Protein AF-A0A6V7LEK1-F1 (afdb_monomer)

Foldseek 3Di:
DPFDKDWDWDQDPVVRDIDIDTDGDDLPPDWAKDKDFDWFDPDDPVDDQDQDPVGRDDDDGRAADFWKKKKFWDADPVRHIDMDIDTQHDDDDPDDDDRTIDMDTPTSDHDDRPDMDID

InterPro domains:
  IPR024881 T-cell immunomodulatory protein [PTHR13412] (1-119)
  IPR057089 T-cell immunomodulatory protein TIP, C2 domain [PF23122] (60-119)

Organism: NCBI:txid1563983

Structure (mmCIF, N/CA/C/O backbone):
data_AF-A0A6V7LEK1-F1
#
_entry.id   AF-A0A6V7LEK1-F1
#
loop_
_atom_site.group_PDB
_atom_site.id
_atom_site.type_symbol
_atom_site.label_atom_id
_atom_site.label_alt_id
_atom_site.label_comp_id
_atom_site.label_asym_id
_atom_site.label_entity_id
_atom_site.label_seq_id
_atom_site.pdbx_PDB_ins_code
_atom_site.Cartn_x
_atom_site.Cartn_y
_atom_site.Cartn_z
_atom_site.occupancy
_atom_site.B_iso_or_equiv
_atom_site.auth_seq_id
_atom_site.auth_comp_id
_atom_site.auth_asym_id
_atom_site.auth_atom_id
_atom_site.pdbx_PDB_model_num
ATOM 1 N N . ASP A 1 1 ? -21.732 -4.252 8.269 1.00 50.97 1 ASP A N 1
ATOM 2 C CA . ASP A 1 1 ? -20.869 -3.249 8.899 1.00 50.97 1 ASP A CA 1
ATOM 3 C C . ASP A 1 1 ? -20.234 -3.859 10.146 1.00 50.97 1 ASP A C 1
ATOM 5 O O . ASP A 1 1 ? -20.776 -3.728 11.231 1.00 50.97 1 ASP A O 1
ATOM 9 N N . GLY A 1 2 ? -19.205 -4.699 9.971 1.00 57.56 2 GLY A N 1
ATOM 10 C CA . GLY A 1 2 ? -18.657 -5.624 10.985 1.00 57.56 2 GLY A CA 1
ATOM 11 C C . GLY A 1 2 ? -17.912 -4.958 12.150 1.00 57.56 2 GLY A C 1
ATOM 12 O O . GLY A 1 2 ? -16.828 -5.398 12.526 1.00 57.56 2 GLY A O 1
ATOM 13 N N . ILE A 1 3 ? -18.467 -3.880 12.689 1.00 69.00 3 ILE A N 1
ATOM 14 C CA . ILE A 1 3 ? -17.920 -3.086 13.778 1.00 69.00 3 ILE A CA 1
ATOM 15 C C . ILE A 1 3 ? -18.355 -3.724 15.096 1.00 69.00 3 ILE A C 1
ATOM 17 O O . ILE A 1 3 ? -19.541 -3.929 15.348 1.00 69.00 3 ILE A O 1
ATOM 21 N N . LEU A 1 4 ? -17.375 -4.078 15.928 1.00 79.62 4 LEU A N 1
ATOM 22 C CA . LEU A 1 4 ? -17.635 -4.632 17.250 1.00 79.62 4 LEU A CA 1
ATOM 23 C C . LEU A 1 4 ? -18.108 -3.522 18.188 1.00 79.62 4 LEU A C 1
ATOM 25 O O . LEU A 1 4 ? -17.311 -2.669 18.580 1.00 79.62 4 LEU A O 1
ATOM 29 N N . ASP A 1 5 ? -19.363 -3.609 18.607 1.00 82.62 5 ASP A N 1
ATOM 30 C CA . ASP A 1 5 ? -19.872 -2.890 19.767 1.00 82.62 5 ASP A CA 1
ATOM 31 C C . ASP A 1 5 ? -19.891 -3.825 20.979 1.00 82.62 5 ASP A C 1
ATOM 33 O O . ASP A 1 5 ? -20.185 -5.019 20.865 1.00 82.62 5 ASP A O 1
ATOM 37 N N . ALA A 1 6 ? -19.559 -3.289 22.153 1.00 88.81 6 ALA A N 1
ATOM 38 C CA . ALA A 1 6 ? -19.456 -4.071 23.378 1.00 88.81 6 ALA A CA 1
ATOM 39 C C . ALA A 1 6 ? -20.420 -3.550 24.444 1.00 88.81 6 ALA A C 1
ATOM 41 O O . ALA A 1 6 ? -20.419 -2.367 24.792 1.00 88.81 6 ALA A O 1
ATOM 42 N N . ILE A 1 7 ? -21.209 -4.462 25.010 1.00 91.38 7 ILE A N 1
ATOM 43 C CA . ILE A 1 7 ? -21.975 -4.216 26.232 1.00 91.38 7 ILE A CA 1
ATOM 44 C C . ILE A 1 7 ? -21.199 -4.845 27.381 1.00 91.38 7 ILE A C 1
ATOM 46 O O . ILE A 1 7 ? -20.907 -6.040 27.363 1.00 91.38 7 ILE A O 1
ATOM 50 N N . VAL A 1 8 ? -20.869 -4.038 28.384 1.00 92.25 8 VAL A N 1
ATOM 51 C CA . VAL A 1 8 ? -20.151 -4.486 29.575 1.00 92.25 8 VAL A CA 1
ATOM 52 C C . VAL A 1 8 ? -21.079 -4.367 30.769 1.00 92.25 8 VAL A C 1
ATOM 54 O O . VAL A 1 8 ? -21.665 -3.313 31.021 1.00 92.25 8 VAL A O 1
ATOM 57 N N . VAL A 1 9 ? -21.201 -5.460 31.516 1.00 93.25 9 VAL A N 1
ATOM 58 C CA . VAL A 1 9 ? -21.909 -5.479 32.793 1.00 93.25 9 VAL A CA 1
ATOM 59 C C . VAL A 1 9 ? -20.867 -5.506 33.896 1.00 93.25 9 VAL A C 1
ATOM 61 O O . VAL A 1 9 ? -20.091 -6.455 34.005 1.00 93.25 9 VAL A O 1
ATOM 64 N N . GLN A 1 10 ? -20.843 -4.459 34.710 1.00 91.94 10 GLN A N 1
ATOM 65 C CA . GLN A 1 10 ? -19.976 -4.368 35.870 1.00 91.94 10 GLN A CA 1
ATOM 66 C C . GLN A 1 10 ? -20.789 -4.675 37.126 1.00 91.94 10 GLN A C 1
ATOM 68 O O . GLN A 1 10 ? -21.862 -4.116 37.348 1.00 91.94 10 GLN A O 1
ATOM 73 N N . TYR A 1 11 ? -20.273 -5.576 37.956 1.00 94.31 11 TYR A N 1
ATOM 74 C CA . TYR A 1 11 ? -20.826 -5.847 39.277 1.00 94.31 11 TYR A CA 1
ATOM 75 C C . TYR A 1 11 ? -20.008 -5.101 40.328 1.00 94.31 11 TYR A C 1
ATOM 77 O O . TYR A 1 11 ? -18.799 -5.310 40.441 1.00 94.31 11 TYR A O 1
ATOM 85 N N . ASP A 1 12 ? -20.660 -4.240 41.104 1.00 92.69 12 ASP A N 1
ATOM 86 C CA . ASP A 1 12 ? -20.038 -3.595 42.255 1.00 92.69 12 ASP A CA 1
ATOM 87 C C . ASP A 1 12 ? -20.348 -4.393 43.526 1.00 92.69 12 ASP A C 1
ATOM 89 O O . ASP A 1 12 ? -21.471 -4.419 44.032 1.00 92.69 12 ASP A O 1
ATOM 93 N N . ALA A 1 13 ? -19.318 -5.048 44.063 1.00 90.69 13 ALA A N 1
ATOM 94 C CA . ALA A 1 13 ? -19.429 -5.895 45.244 1.00 90.69 13 ALA A CA 1
ATOM 95 C C . ALA A 1 13 ? -19.766 -5.123 46.534 1.00 90.69 13 ALA A C 1
ATOM 97 O O . ALA A 1 13 ? -20.276 -5.729 47.477 1.00 90.69 13 ALA A O 1
ATOM 98 N N . LYS A 1 14 ? -19.494 -3.811 46.599 1.00 90.88 14 LYS A N 1
ATOM 99 C CA . LYS A 1 14 ? -19.770 -2.987 47.789 1.00 90.88 14 LYS A CA 1
ATOM 100 C C . LYS A 1 14 ? -21.231 -2.559 47.850 1.00 90.88 14 LYS A C 1
ATOM 102 O O . LYS A 1 14 ? -21.838 -2.608 48.915 1.00 90.88 14 LYS A O 1
ATOM 107 N N . THR A 1 15 ? -21.788 -2.159 46.713 1.00 91.12 15 THR A N 1
ATOM 108 C CA . THR A 1 15 ? -23.184 -1.713 46.586 1.00 91.12 15 THR A CA 1
ATOM 109 C C . THR A 1 15 ? -24.139 -2.856 46.234 1.00 91.12 15 THR A C 1
ATOM 111 O O . THR A 1 15 ? -25.349 -2.697 46.362 1.00 91.12 15 THR A O 1
ATOM 114 N N . LYS A 1 16 ? -23.607 -4.029 45.852 1.00 91.56 16 LYS A N 1
ATOM 115 C CA . LYS A 1 16 ? -24.350 -5.206 45.364 1.00 91.56 16 LYS A CA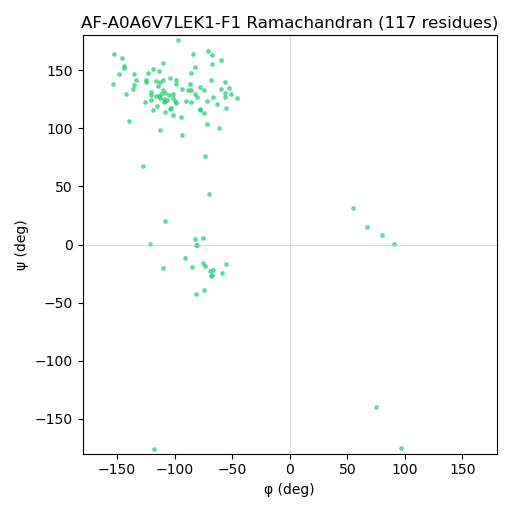 1
ATOM 116 C C . LYS A 1 16 ? -25.253 -4.890 44.169 1.00 91.56 16 LYS A C 1
ATOM 118 O O . LYS A 1 16 ? -26.298 -5.514 43.994 1.00 91.56 16 LYS A O 1
ATOM 123 N N . THR A 1 17 ? -24.851 -3.928 43.344 1.00 94.38 17 THR A N 1
ATOM 124 C CA . THR A 1 17 ? -25.604 -3.517 42.155 1.00 94.38 17 THR A CA 1
ATOM 125 C C . THR A 1 17 ? -24.861 -3.856 40.873 1.00 94.38 17 THR A C 1
ATOM 127 O O . THR A 1 17 ? -23.629 -3.846 40.830 1.00 94.38 17 THR A O 1
ATOM 130 N N . TYR A 1 18 ? -25.629 -4.131 39.821 1.00 93.06 18 TYR A N 1
ATOM 131 C CA . TYR A 1 18 ? -25.121 -4.247 38.460 1.00 93.06 18 TYR A CA 1
ATOM 132 C C . TYR A 1 18 ? -25.255 -2.899 37.753 1.00 93.06 18 TYR A C 1
ATOM 134 O O . TYR A 1 18 ? -26.318 -2.280 37.803 1.00 93.06 18 TYR A O 1
ATOM 142 N N . SER A 1 19 ? -24.201 -2.466 37.071 1.00 91.75 19 SER A N 1
ATOM 143 C CA . SER A 1 19 ? -24.244 -1.342 36.141 1.00 91.75 19 SER A CA 1
ATOM 144 C C . SER A 1 19 ? -23.938 -1.825 34.728 1.00 91.75 19 SER A C 1
ATOM 146 O O . SER A 1 19 ? -23.098 -2.698 34.505 1.00 91.75 19 SER A O 1
ATOM 148 N N . THR A 1 20 ? -24.662 -1.275 33.759 1.00 92.31 20 THR A N 1
ATOM 149 C CA . THR A 1 20 ? -24.502 -1.600 32.341 1.00 92.31 20 THR A CA 1
ATOM 150 C C . THR A 1 20 ? -23.875 -0.414 31.625 1.00 92.31 20 THR A C 1
ATOM 152 O O . THR A 1 20 ? -24.436 0.682 31.644 1.00 92.31 20 THR A O 1
ATOM 155 N N . GLY A 1 21 ? -22.732 -0.632 30.982 1.00 90.62 21 GLY A N 1
ATOM 156 C CA . GLY A 1 21 ? -22.100 0.321 30.077 1.00 90.62 21 GLY A CA 1
ATOM 157 C C . GLY A 1 21 ? -22.174 -0.179 28.638 1.00 90.62 21 GLY A C 1
ATOM 158 O O . GLY A 1 21 ? -22.013 -1.374 28.385 1.00 90.62 21 GLY A O 1
ATOM 159 N N . ALA A 1 22 ? -22.402 0.733 27.696 1.00 90.50 22 ALA A N 1
ATOM 160 C CA . ALA A 1 22 ? -22.317 0.449 26.269 1.00 90.50 22 ALA A CA 1
ATOM 161 C C . ALA A 1 22 ? -21.130 1.213 25.676 1.00 90.50 22 ALA A C 1
ATOM 163 O O . ALA A 1 22 ? -21.030 2.431 25.831 1.00 90.50 22 ALA A O 1
ATOM 164 N N . PHE A 1 23 ? -20.242 0.492 24.999 1.00 86.38 23 PHE A N 1
ATOM 165 C CA . PHE A 1 23 ? -19.127 1.056 24.254 1.00 86.38 23 PHE A CA 1
ATOM 166 C C . PHE A 1 23 ? -19.416 0.907 22.769 1.00 86.38 23 PHE A C 1
ATOM 168 O O . PHE A 1 23 ? -19.478 -0.209 22.250 1.00 86.38 23 PHE A O 1
ATOM 175 N N . ARG A 1 24 ? -19.591 2.049 22.103 1.00 83.94 24 ARG A N 1
ATOM 176 C CA . ARG A 1 24 ? -19.699 2.120 20.651 1.00 83.94 24 ARG A CA 1
ATOM 177 C C . ARG A 1 24 ? -18.312 2.316 20.064 1.00 83.94 24 ARG A C 1
ATOM 179 O O . ARG A 1 24 ? -17.639 3.289 20.414 1.00 83.94 24 ARG A O 1
ATOM 186 N N . ASN A 1 25 ? -17.899 1.430 19.170 1.00 73.75 25 ASN A N 1
ATOM 187 C CA . ASN A 1 25 ? -16.658 1.626 18.438 1.00 73.75 25 ASN A CA 1
ATOM 188 C C . ASN A 1 25 ? -16.900 2.599 17.271 1.00 73.75 25 ASN A C 1
ATOM 190 O O . ASN A 1 25 ? -17.820 2.419 16.477 1.00 73.75 25 ASN A O 1
ATOM 194 N N . SER A 1 26 ? -16.091 3.656 17.187 1.00 71.50 26 SER A N 1
ATOM 195 C CA . SER A 1 26 ? -16.155 4.647 16.111 1.00 71.50 26 SER A CA 1
ATOM 196 C C . SER A 1 26 ? -14.888 4.546 15.271 1.00 71.50 26 SER A C 1
ATOM 198 O O . SER A 1 26 ? -13.844 5.078 15.638 1.00 71.50 26 SER A O 1
ATOM 200 N N . LEU A 1 27 ? -14.985 3.851 14.138 1.00 65.38 27 LEU A N 1
ATOM 201 C CA . LEU A 1 27 ? -13.903 3.704 13.153 1.00 65.38 27 LEU A CA 1
ATOM 202 C C . LEU A 1 27 ? -13.798 4.906 12.195 1.00 65.38 27 LEU A C 1
ATOM 204 O O . LEU A 1 27 ? -13.007 4.887 11.255 1.00 65.38 27 LEU A O 1
ATOM 208 N N . ASP A 1 28 ? -14.596 5.954 12.407 1.00 62.09 28 ASP A N 1
ATOM 209 C CA . ASP A 1 28 ? -14.813 7.033 11.436 1.00 62.09 28 ASP A CA 1
ATOM 210 C C . ASP A 1 28 ? -13.655 8.037 11.293 1.00 62.09 28 ASP A C 1
ATOM 212 O O . ASP A 1 28 ? -13.804 9.014 10.557 1.00 62.09 28 ASP A O 1
ATOM 216 N N . TYR A 1 29 ? -12.507 7.832 11.949 1.00 62.47 29 TYR A N 1
ATOM 217 C CA . TYR A 1 29 ? -11.481 8.880 12.035 1.00 62.47 29 TYR A CA 1
ATOM 218 C C . TYR A 1 29 ? -10.183 8.636 11.253 1.00 62.47 29 TYR A C 1
ATOM 220 O O . TYR A 1 29 ? -9.510 9.606 10.904 1.00 62.47 29 TYR A O 1
ATOM 228 N N . ASP A 1 30 ? -9.856 7.390 10.897 1.00 71.94 30 ASP A N 1
ATOM 229 C CA . ASP A 1 30 ? -8.528 7.085 10.352 1.00 71.94 30 ASP A CA 1
ATOM 230 C C . ASP A 1 30 ? -8.557 6.766 8.852 1.00 71.94 30 ASP A C 1
ATOM 232 O O . ASP A 1 30 ? -9.240 5.855 8.375 1.00 71.94 30 ASP A O 1
ATOM 236 N N . ALA A 1 31 ? -7.767 7.526 8.092 1.00 77.81 31 ALA A N 1
ATOM 237 C CA . ALA A 1 31 ? -7.478 7.258 6.691 1.00 77.81 31 ALA A CA 1
ATOM 238 C C . ALA A 1 31 ? -6.098 6.609 6.563 1.00 77.81 31 ALA A C 1
ATOM 240 O O . ALA A 1 31 ? -5.093 7.157 7.014 1.00 77.81 31 ALA A O 1
ATOM 241 N N . ASN A 1 32 ? -6.048 5.457 5.899 1.00 82.12 32 ASN A N 1
ATOM 242 C CA . ASN A 1 32 ? -4.826 4.685 5.727 1.00 82.12 32 ASN A CA 1
ATOM 243 C C . ASN A 1 32 ? -4.274 4.837 4.315 1.00 82.12 32 ASN A C 1
ATOM 245 O O . ASN A 1 32 ? -5.022 4.887 3.331 1.00 82.12 32 ASN A O 1
ATOM 249 N N . PHE A 1 33 ? -2.947 4.872 4.222 1.00 86.94 33 PHE A N 1
ATOM 250 C CA . PHE A 1 33 ? -2.224 5.013 2.967 1.00 86.94 33 PHE A CA 1
ATOM 251 C C . PHE A 1 33 ? -1.091 3.998 2.890 1.00 86.94 33 PHE A C 1
ATOM 253 O O . PHE A 1 33 ? -0.385 3.766 3.869 1.00 86.94 33 PHE A O 1
ATOM 260 N N . VAL A 1 34 ? -0.873 3.446 1.700 1.00 87.12 34 VAL A N 1
ATOM 261 C CA . VAL A 1 34 ? 0.291 2.610 1.395 1.00 87.12 34 VAL A CA 1
ATOM 262 C C . VAL A 1 34 ? 1.208 3.370 0.459 1.00 87.12 34 VAL A C 1
ATOM 264 O O . VAL A 1 34 ? 0.787 3.816 -0.607 1.00 87.12 34 VAL A O 1
ATOM 267 N N . LYS A 1 35 ? 2.472 3.507 0.865 1.00 89.50 35 LYS A N 1
ATOM 268 C CA . LYS A 1 35 ? 3.544 4.102 0.067 1.00 89.50 35 LYS A CA 1
ATOM 269 C C . LYS A 1 35 ? 4.427 2.991 -0.490 1.00 89.50 35 LYS A C 1
ATOM 271 O O . LYS A 1 35 ? 5.079 2.285 0.273 1.00 89.50 35 LYS A O 1
ATOM 276 N N . VAL A 1 36 ? 4.481 2.871 -1.811 1.00 88.25 36 VAL A N 1
ATOM 277 C CA . VAL A 1 36 ? 5.289 1.868 -2.514 1.00 88.25 36 VAL A CA 1
ATOM 278 C C . VAL A 1 36 ? 6.453 2.550 -3.223 1.00 88.25 36 VAL A C 1
ATOM 280 O O . VAL A 1 36 ? 6.260 3.559 -3.898 1.00 88.25 36 VAL A O 1
ATOM 283 N N . MET A 1 37 ? 7.657 1.999 -3.065 1.00 87.69 37 MET A N 1
ATOM 284 C CA . MET A 1 37 ? 8.890 2.450 -3.717 1.00 87.69 37 MET A CA 1
ATOM 285 C C . MET A 1 37 ? 9.531 1.271 -4.443 1.00 87.69 37 MET A C 1
ATOM 287 O O . MET A 1 37 ? 9.841 0.264 -3.808 1.00 87.69 37 MET A O 1
ATOM 291 N N . VAL A 1 38 ? 9.747 1.399 -5.752 1.00 83.38 38 VAL A N 1
ATOM 292 C CA . VAL A 1 38 ? 10.405 0.368 -6.566 1.00 83.38 38 VAL A CA 1
ATO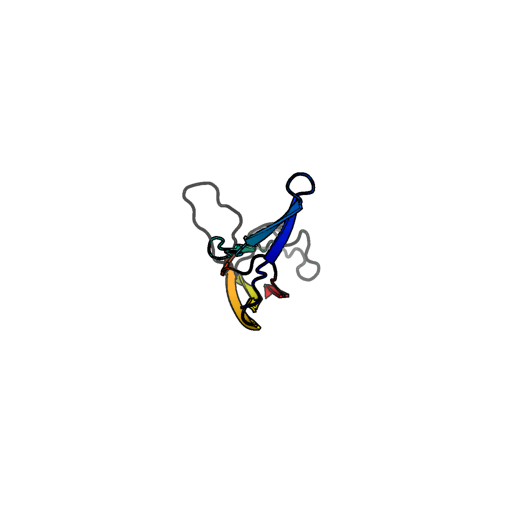M 293 C C . VAL A 1 38 ? 11.816 0.824 -6.934 1.00 83.38 38 VAL A C 1
ATOM 295 O O . VAL A 1 38 ? 12.006 1.894 -7.523 1.00 83.38 38 VAL A O 1
ATOM 298 N N . LEU A 1 39 ? 12.806 -0.005 -6.591 1.00 78.50 39 LEU A N 1
ATOM 299 C CA . LEU A 1 39 ? 14.236 0.244 -6.793 1.00 78.50 39 LEU A CA 1
ATOM 300 C C . LEU A 1 39 ? 14.854 -0.808 -7.717 1.00 78.50 39 LEU A C 1
ATOM 302 O O . LEU A 1 39 ? 14.432 -1.964 -7.731 1.00 78.50 39 LEU A O 1
ATOM 306 N N . THR A 1 40 ? 15.896 -0.429 -8.455 1.00 75.06 40 THR A N 1
ATOM 307 C CA . THR A 1 40 ? 16.702 -1.385 -9.228 1.00 75.06 40 THR A CA 1
ATOM 308 C C . THR A 1 40 ? 17.616 -2.207 -8.306 1.00 75.06 40 THR A C 1
ATOM 310 O O . THR A 1 40 ? 18.285 -1.651 -7.434 1.00 75.06 40 THR A O 1
ATOM 313 N N . GLY A 1 41 ? 17.649 -3.536 -8.483 1.00 67.38 41 GLY A N 1
ATOM 314 C CA . GLY A 1 41 ? 18.476 -4.452 -7.673 1.00 67.38 41 GLY A CA 1
ATOM 315 C C . GLY A 1 41 ? 19.984 -4.285 -7.905 1.00 67.38 41 GLY A C 1
ATOM 316 O O . GLY A 1 41 ? 20.370 -3.703 -8.902 1.00 67.38 41 GLY A O 1
ATOM 317 N N . LEU A 1 42 ? 20.843 -4.801 -7.014 1.00 61.41 42 LEU A N 1
ATOM 318 C CA . LEU A 1 42 ? 22.307 -4.568 -7.024 1.00 61.41 42 LEU A CA 1
ATOM 319 C C . LEU A 1 42 ? 23.068 -5.180 -8.212 1.00 61.41 42 LEU A C 1
ATOM 321 O O . LEU A 1 42 ? 24.149 -4.711 -8.563 1.00 61.41 42 LEU A O 1
ATOM 325 N N . THR A 1 43 ? 22.533 -6.245 -8.800 1.00 65.06 43 THR A N 1
ATOM 326 C CA . THR A 1 43 ? 23.048 -6.907 -10.002 1.00 65.06 43 THR A CA 1
ATOM 327 C C . THR A 1 43 ? 21.881 -7.584 -10.704 1.00 65.06 43 THR A C 1
ATOM 329 O O . THR A 1 43 ? 21.072 -8.221 -10.033 1.00 65.06 43 THR A O 1
ATOM 332 N N . ASN A 1 44 ? 21.803 -7.495 -12.031 1.00 64.00 44 ASN A N 1
ATOM 333 C CA . ASN A 1 44 ? 20.837 -8.264 -12.813 1.00 64.00 44 ASN A CA 1
ATOM 334 C C . ASN A 1 44 ? 21.585 -9.182 -13.793 1.00 64.00 44 ASN A C 1
ATOM 336 O O . ASN A 1 44 ? 22.298 -8.695 -14.671 1.00 64.00 44 ASN A O 1
ATOM 340 N N . SER A 1 45 ? 21.441 -10.499 -13.620 1.00 69.50 45 SER A N 1
ATOM 341 C CA . SER A 1 45 ? 22.069 -11.519 -14.469 1.00 69.50 45 SER A CA 1
ATOM 342 C C . SER A 1 45 ? 21.498 -11.562 -15.886 1.00 69.50 45 SER A C 1
ATOM 344 O O . SER A 1 45 ? 22.225 -11.915 -16.808 1.00 69.50 45 SER A O 1
ATOM 346 N N . GLU A 1 46 ? 20.239 -11.161 -16.081 1.00 67.62 46 GLU A N 1
ATOM 347 C CA . GLU A 1 46 ? 19.623 -11.042 -17.412 1.00 67.62 46 GLU A CA 1
ATOM 348 C C . GLU A 1 46 ? 20.137 -9.824 -18.188 1.00 67.62 46 GLU A C 1
ATOM 350 O O . GLU A 1 46 ? 20.037 -9.750 -19.410 1.00 67.62 46 GLU A O 1
ATOM 355 N N . TYR A 1 47 ? 20.729 -8.864 -17.478 1.00 63.56 47 TYR A N 1
ATOM 356 C CA . TYR A 1 47 ? 21.152 -7.579 -18.016 1.00 63.56 47 TYR A CA 1
ATOM 357 C C . TYR A 1 47 ? 22.627 -7.305 -17.683 1.00 63.56 47 TYR A C 1
ATOM 359 O O . TYR A 1 47 ? 22.931 -6.368 -16.932 1.00 63.56 47 TYR A O 1
ATOM 367 N N . PRO A 1 48 ? 23.561 -8.089 -18.261 1.00 64.44 48 PRO A N 1
ATOM 368 C CA . PRO A 1 48 ? 24.989 -7.944 -18.016 1.00 64.44 48 PRO A CA 1
ATOM 369 C C . PRO A 1 48 ? 25.494 -6.554 -18.420 1.00 64.44 48 PRO A C 1
ATOM 371 O O . PRO A 1 48 ? 24.879 -5.838 -19.213 1.00 64.44 48 PRO A O 1
ATOM 374 N N . ILE A 1 49 ? 26.636 -6.159 -17.851 1.00 66.38 49 ILE A N 1
ATOM 375 C CA . ILE A 1 49 ? 27.280 -4.872 -18.134 1.00 66.38 49 ILE A CA 1
ATOM 376 C C . ILE A 1 49 ? 27.656 -4.825 -19.622 1.00 66.38 49 ILE A C 1
ATOM 378 O O . ILE A 1 49 ? 28.667 -5.393 -20.035 1.00 66.38 49 ILE A O 1
ATOM 382 N N . SER A 1 50 ? 26.840 -4.144 -20.425 1.00 60.16 50 SER A N 1
ATOM 383 C CA . SER A 1 50 ? 27.102 -3.921 -21.843 1.00 60.16 50 SER A CA 1
ATOM 384 C C . SER A 1 50 ? 27.992 -2.684 -22.026 1.00 60.16 50 SER A C 1
ATOM 386 O O . SER A 1 50 ? 27.701 -1.641 -21.432 1.00 60.16 50 SER A O 1
ATOM 388 N N . PRO A 1 51 ? 29.060 -2.748 -22.839 1.00 57.91 51 PRO A N 1
ATOM 389 C CA . PRO A 1 51 ? 29.852 -1.568 -23.171 1.00 57.91 51 PRO A CA 1
ATOM 390 C C . PRO A 1 51 ? 28.985 -0.560 -23.941 1.00 57.91 51 PRO A C 1
ATOM 392 O O . PRO A 1 51 ? 28.431 -0.884 -24.987 1.00 57.91 51 PRO A O 1
ATOM 395 N N . GLY A 1 52 ? 28.846 0.656 -23.409 1.00 63.03 52 GLY A N 1
ATOM 396 C CA . GLY A 1 52 ? 28.203 1.773 -24.106 1.00 63.03 52 GLY A CA 1
ATOM 397 C C . GLY A 1 52 ? 29.232 2.680 -24.786 1.00 63.03 52 GLY A C 1
ATOM 398 O O . GLY A 1 52 ? 30.436 2.527 -24.582 1.00 63.03 52 GLY A O 1
ATOM 399 N N . SER A 1 53 ? 28.760 3.693 -25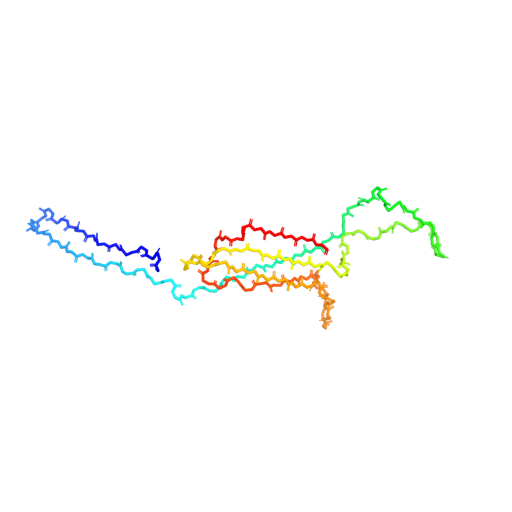.521 1.00 61.81 53 SER A N 1
ATOM 400 C CA . SER A 1 53 ? 29.605 4.720 -26.172 1.00 61.81 53 SER A CA 1
ATOM 401 C C . SER A 1 53 ? 30.547 5.465 -25.202 1.00 61.81 53 SER A C 1
ATOM 403 O O . SER A 1 53 ? 31.517 6.077 -25.637 1.00 61.81 53 SER A O 1
ATOM 405 N N . LEU A 1 54 ? 30.291 5.379 -23.891 1.00 60.44 54 LEU A N 1
ATOM 406 C CA . LEU A 1 54 ? 31.082 5.974 -22.808 1.00 60.44 54 LEU A CA 1
ATOM 407 C C . LEU A 1 54 ? 31.867 4.928 -21.978 1.00 60.44 54 LEU A C 1
ATOM 409 O O . LEU A 1 54 ? 32.227 5.201 -20.832 1.00 60.44 54 LEU A O 1
ATOM 413 N N . GLY A 1 55 ? 32.099 3.724 -22.517 1.00 64.38 55 GLY A N 1
ATOM 414 C CA . GLY A 1 55 ? 32.862 2.636 -21.887 1.00 64.38 55 GLY A CA 1
ATOM 415 C C . GLY A 1 55 ? 32.017 1.571 -21.166 1.00 64.38 55 GLY A C 1
ATOM 416 O O . GLY A 1 55 ? 30.784 1.585 -21.197 1.00 64.38 55 GLY A O 1
ATOM 417 N N . LYS A 1 56 ? 32.690 0.619 -20.496 1.00 57.66 56 LYS A N 1
ATOM 418 C CA . LYS A 1 56 ? 32.064 -0.395 -19.622 1.00 57.66 56 LYS A CA 1
ATOM 419 C C . LYS A 1 56 ? 31.601 0.253 -18.309 1.00 57.66 56 LYS A C 1
ATOM 421 O O . LYS A 1 56 ? 32.266 0.123 -17.283 1.00 57.66 56 LYS A O 1
ATOM 426 N N . LYS A 1 57 ? 30.490 0.989 -18.316 1.00 58.19 57 LYS A N 1
ATOM 427 C CA . LYS A 1 57 ? 29.918 1.533 -17.075 1.00 58.19 57 LYS A CA 1
ATOM 428 C C . LYS A 1 57 ? 29.068 0.472 -16.381 1.00 58.19 57 LYS A C 1
ATOM 430 O O . LYS A 1 57 ? 28.191 -0.118 -17.005 1.00 58.19 57 LYS A O 1
ATOM 435 N N . LYS A 1 58 ? 29.304 0.255 -15.079 1.00 56.97 58 LYS A N 1
ATOM 436 C CA . LYS A 1 58 ? 28.336 -0.439 -14.214 1.00 56.97 58 LYS A CA 1
ATOM 437 C C . LYS A 1 58 ? 26.977 0.240 -14.406 1.00 56.97 58 LYS A C 1
ATOM 439 O O . LYS A 1 58 ? 26.903 1.466 -14.319 1.00 56.97 58 LYS A O 1
ATOM 444 N N . ARG A 1 59 ? 25.922 -0.540 -14.667 1.00 62.72 59 ARG A N 1
ATOM 445 C CA . ARG A 1 59 ? 24.550 -0.033 -14.540 1.00 62.72 59 ARG A CA 1
ATOM 446 C C . ARG A 1 59 ? 24.404 0.565 -13.141 1.00 62.72 59 ARG A C 1
ATOM 448 O O . ARG A 1 59 ? 24.900 -0.005 -12.172 1.00 62.72 59 ARG A O 1
ATOM 455 N N . THR A 1 60 ? 23.802 1.743 -13.052 1.00 60.16 60 THR A N 1
ATOM 456 C CA . THR A 1 60 ? 23.493 2.359 -11.764 1.00 60.16 60 THR A CA 1
ATOM 457 C C . THR A 1 60 ? 22.345 1.586 -11.123 1.00 60.16 60 THR A C 1
ATOM 459 O O . THR A 1 60 ? 21.297 1.400 -11.738 1.00 60.16 60 THR A O 1
ATOM 462 N N . TYR A 1 61 ? 22.583 1.099 -9.910 1.00 67.31 61 TYR A N 1
ATOM 463 C CA . TYR A 1 61 ? 21.652 0.298 -9.120 1.00 67.31 61 TYR A CA 1
ATOM 464 C C . TYR A 1 61 ? 21.157 1.107 -7.921 1.00 67.31 61 TYR A C 1
ATOM 466 O O . TYR A 1 61 ? 21.826 2.055 -7.507 1.00 67.31 61 TYR A O 1
ATOM 474 N N . GLY A 1 62 ? 19.985 0.772 -7.383 1.00 63.00 62 GLY A N 1
ATOM 475 C CA . GLY A 1 62 ? 19.320 1.597 -6.371 1.00 63.00 62 GLY A CA 1
ATOM 476 C C . GLY A 1 62 ? 18.840 2.950 -6.909 1.00 63.00 62 GLY A C 1
ATOM 477 O O . GLY A 1 62 ? 18.531 3.846 -6.129 1.00 63.00 62 GLY A O 1
ATOM 478 N N . THR A 1 63 ? 18.791 3.113 -8.234 1.00 65.69 63 THR A N 1
ATOM 479 C CA . THR A 1 63 ? 18.209 4.296 -8.871 1.00 65.69 63 THR A CA 1
ATOM 480 C C . THR A 1 63 ? 16.704 4.136 -9.003 1.00 65.69 63 THR A C 1
ATOM 482 O O . THR A 1 63 ? 16.162 3.029 -8.932 1.00 65.69 63 THR A O 1
ATOM 485 N N . ASN A 1 64 ? 16.025 5.251 -9.251 1.00 65.69 64 ASN A N 1
ATOM 486 C CA . ASN A 1 64 ? 14.638 5.239 -9.675 1.00 65.69 64 ASN A CA 1
ATOM 487 C C . ASN A 1 64 ? 14.482 4.381 -10.936 1.00 65.69 64 ASN A C 1
ATOM 489 O O . ASN A 1 64 ? 15.055 4.699 -11.976 1.00 65.69 64 ASN A O 1
ATOM 493 N N . LEU A 1 65 ? 13.712 3.295 -10.846 1.00 71.31 65 LEU A N 1
ATOM 494 C CA . LEU A 1 65 ? 13.241 2.579 -12.027 1.00 71.31 65 LEU A CA 1
ATOM 495 C C . LEU A 1 65 ? 12.069 3.393 -12.607 1.00 71.31 65 LEU A C 1
ATOM 497 O O . LEU A 1 65 ? 11.075 3.576 -11.897 1.00 71.31 65 LEU A O 1
ATOM 501 N N . PRO A 1 66 ? 12.176 3.958 -13.825 1.00 67.81 66 PRO A N 1
ATOM 502 C CA . PRO A 1 66 ? 11.050 4.625 -14.469 1.00 67.81 66 PRO A CA 1
ATOM 503 C C . PRO A 1 66 ? 10.088 3.589 -15.052 1.00 67.81 66 PRO A C 1
ATOM 505 O O . PRO A 1 66 ? 10.524 2.630 -15.686 1.00 67.81 66 PRO A O 1
ATOM 508 N N . GLY A 1 67 ? 8.785 3.791 -14.851 1.00 74.00 67 GLY A N 1
ATOM 509 C CA . GLY A 1 67 ? 7.758 2.959 -15.479 1.00 74.00 67 GLY A CA 1
ATOM 510 C C . GLY A 1 67 ? 7.242 1.708 -14.747 1.00 74.00 67 GLY A C 1
ATOM 511 O O . GLY A 1 67 ? 6.354 1.097 -15.332 1.00 74.00 67 GLY A O 1
ATOM 512 N N . PRO A 1 68 ? 7.670 1.318 -13.522 1.00 83.25 68 PRO A N 1
ATOM 513 C CA . PRO A 1 68 ? 6.981 0.269 -12.779 1.00 83.25 68 PRO A CA 1
ATOM 514 C C . PRO A 1 68 ? 5.513 0.611 -12.593 1.00 83.25 68 PRO A C 1
ATOM 516 O O . PRO A 1 68 ? 5.170 1.680 -12.082 1.00 83.25 68 PRO A O 1
ATOM 519 N N . SER A 1 69 ? 4.656 -0.315 -12.976 1.00 88.31 69 SER A N 1
ATOM 520 C CA . SER A 1 69 ? 3.256 -0.323 -12.620 1.00 88.31 69 SER A CA 1
ATOM 521 C C . SER A 1 69 ? 3.077 -1.068 -11.305 1.00 88.31 69 SER A C 1
ATOM 523 O O . SER A 1 69 ? 3.647 -2.132 -11.072 1.00 88.31 69 SER A O 1
ATOM 525 N N . ILE A 1 70 ? 2.320 -0.466 -10.401 1.00 91.25 70 ILE A N 1
ATOM 526 C CA . ILE A 1 70 ? 2.053 -1.003 -9.076 1.00 91.25 70 ILE A CA 1
ATOM 527 C C . ILE A 1 70 ? 0.548 -1.167 -8.977 1.00 91.25 70 ILE A C 1
ATOM 529 O O . ILE 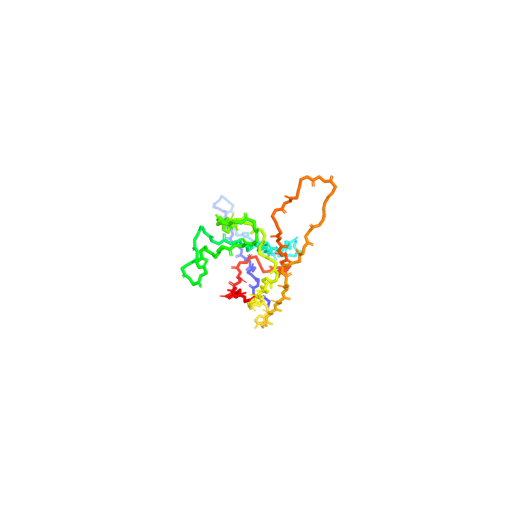A 1 70 ? -0.188 -0.201 -9.176 1.00 91.25 70 ILE A O 1
ATOM 533 N N . ALA A 1 71 ? 0.094 -2.374 -8.667 1.00 91.81 71 ALA A N 1
ATOM 534 C CA . ALA A 1 71 ? -1.314 -2.680 -8.474 1.00 91.81 71 ALA A CA 1
ATOM 535 C C . ALA A 1 71 ? -1.543 -3.316 -7.105 1.00 91.81 71 ALA A C 1
ATOM 537 O O . ALA A 1 71 ? -0.755 -4.159 -6.676 1.00 91.81 71 ALA A O 1
ATOM 538 N N . TYR A 1 72 ? -2.630 -2.939 -6.436 1.00 90.44 72 TYR A N 1
ATOM 539 C CA . TYR A 1 72 ? -3.088 -3.597 -5.220 1.00 90.44 72 TYR A CA 1
ATOM 540 C C . TYR A 1 72 ? -4.519 -4.103 -5.379 1.00 90.44 72 TYR A C 1
ATOM 542 O O . TYR A 1 72 ? -5.336 -3.451 -6.030 1.00 90.44 72 TYR A O 1
ATOM 550 N N . ASN A 1 73 ? -4.817 -5.221 -4.721 1.00 89.06 73 ASN A N 1
ATOM 551 C CA . ASN A 1 73 ? -6.165 -5.745 -4.516 1.00 89.06 73 ASN A CA 1
ATOM 552 C C . ASN A 1 73 ? -6.411 -5.944 -3.014 1.00 89.06 73 ASN A C 1
ATOM 554 O O . ASN A 1 73 ? -5.502 -6.336 -2.280 1.00 89.06 73 ASN A O 1
ATOM 558 N N . THR A 1 74 ? -7.625 -5.647 -2.558 1.00 85.88 74 THR A N 1
ATOM 559 C CA . THR A 1 74 ? -8.075 -5.810 -1.169 1.00 85.88 74 THR A CA 1
ATOM 560 C C . THR A 1 74 ? -9.585 -6.041 -1.107 1.00 85.88 74 THR A C 1
ATOM 562 O O . THR A 1 74 ? -10.306 -5.732 -2.059 1.00 85.88 74 THR A O 1
ATOM 565 N N . ILE A 1 75 ? -10.079 -6.530 0.024 1.00 83.81 75 ILE A N 1
ATOM 566 C CA . ILE A 1 75 ? -11.500 -6.600 0.365 1.00 83.81 75 ILE A CA 1
ATOM 567 C C . ILE A 1 75 ? -11.816 -5.499 1.393 1.00 83.81 75 ILE A C 1
ATOM 569 O O . ILE A 1 75 ? -11.138 -5.355 2.411 1.00 83.81 75 ILE A O 1
ATOM 573 N N . THR A 1 76 ? -12.840 -4.683 1.130 1.00 77.00 76 THR A N 1
ATOM 574 C CA . THR A 1 76 ? -13.291 -3.627 2.053 1.00 77.00 76 THR A CA 1
ATOM 575 C C . THR A 1 76 ? -13.986 -4.214 3.287 1.00 77.00 76 THR A C 1
ATOM 577 O O . THR A 1 76 ? -14.381 -5.377 3.301 1.00 77.00 76 THR A O 1
ATOM 580 N N . GLN A 1 77 ? -14.201 -3.398 4.328 1.00 71.62 77 GLN A N 1
ATOM 581 C CA . GLN A 1 77 ? -14.970 -3.805 5.521 1.00 71.62 77 GLN A CA 1
ATOM 582 C C . GLN A 1 77 ? -16.412 -4.237 5.200 1.00 71.62 77 GLN A C 1
ATOM 584 O O . GLN A 1 77 ? -16.993 -5.031 5.937 1.00 71.62 77 GLN A O 1
ATOM 589 N N . ASP A 1 78 ? -16.965 -3.761 4.083 1.00 75.31 78 ASP A N 1
ATOM 590 C CA . ASP A 1 78 ? -18.286 -4.153 3.582 1.00 75.31 78 ASP A CA 1
ATOM 591 C C . ASP A 1 78 ? -18.266 -5.480 2.803 1.00 75.31 78 ASP A C 1
ATOM 593 O O . ASP A 1 78 ? -19.300 -5.933 2.316 1.00 75.31 78 ASP A O 1
ATOM 597 N N . GLY A 1 79 ? -17.093 -6.107 2.659 1.00 78.06 79 GLY A N 1
ATOM 598 C CA . GLY A 1 79 ? -16.899 -7.338 1.894 1.00 78.06 79 GLY A CA 1
ATOM 599 C C . 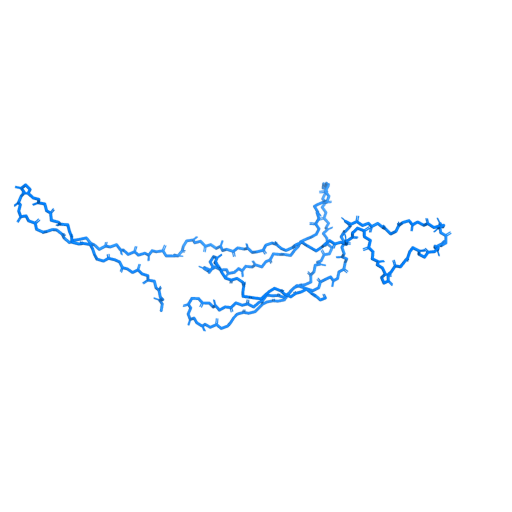GLY A 1 79 ? -16.787 -7.126 0.382 1.00 78.06 79 GLY A C 1
ATOM 600 O O . GLY A 1 79 ? -16.777 -8.102 -0.367 1.00 78.06 79 GLY A O 1
ATOM 601 N N . ALA A 1 80 ? -16.699 -5.879 -0.090 1.00 83.00 80 ALA A N 1
ATOM 602 C CA . ALA A 1 80 ? -16.585 -5.580 -1.514 1.00 83.00 80 ALA A CA 1
ATOM 603 C C . ALA A 1 80 ? -15.115 -5.617 -1.973 1.00 83.00 80 ALA A C 1
ATOM 605 O O . ALA A 1 80 ? -14.243 -5.089 -1.279 1.00 83.00 80 ALA A O 1
ATOM 606 N N . PRO A 1 81 ? -14.804 -6.189 -3.148 1.00 86.38 81 PRO A N 1
ATOM 607 C CA . PRO A 1 81 ? -13.458 -6.129 -3.697 1.00 86.38 81 PRO A CA 1
ATOM 608 C C . PRO A 1 81 ? -13.106 -4.694 -4.104 1.00 86.38 81 PRO A C 1
ATOM 610 O O . PRO A 1 81 ? -1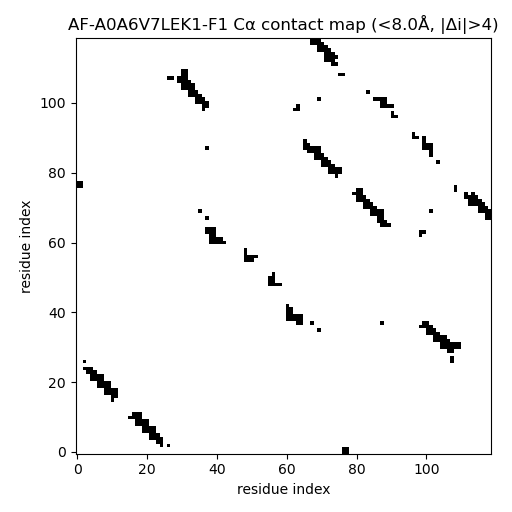3.924 -3.957 -4.658 1.00 86.38 81 PRO A O 1
ATOM 613 N N . ARG A 1 82 ? -11.856 -4.306 -3.867 1.00 85.44 82 ARG A N 1
ATOM 614 C CA . ARG A 1 82 ? -11.287 -3.019 -4.252 1.00 85.44 82 ARG A CA 1
ATOM 615 C C . ARG A 1 82 ? -9.900 -3.229 -4.834 1.00 85.44 82 ARG A C 1
ATOM 617 O O . ARG A 1 82 ? -9.065 -3.915 -4.255 1.00 85.44 82 ARG A O 1
ATOM 624 N N . SER A 1 83 ? -9.644 -2.577 -5.957 1.00 89.38 83 SER A N 1
ATOM 625 C CA . SER A 1 83 ? -8.362 -2.631 -6.647 1.00 89.38 83 SER A CA 1
ATOM 626 C C . SER A 1 83 ? -7.935 -1.241 -7.085 1.00 89.38 83 SER A C 1
ATOM 628 O O . SER A 1 83 ? -8.781 -0.429 -7.466 1.00 89.38 83 SER A O 1
ATOM 630 N N . ALA A 1 84 ? -6.636 -0.968 -7.097 1.00 89.00 84 ALA A N 1
ATOM 631 C CA . ALA A 1 84 ? -6.107 0.194 -7.799 1.00 89.00 84 ALA A CA 1
ATOM 632 C C . ALA A 1 84 ? -4.759 -0.123 -8.431 1.00 89.00 84 ALA A C 1
ATOM 634 O O . ALA A 1 84 ? -4.015 -0.967 -7.941 1.00 89.00 84 ALA A O 1
ATOM 635 N N . MET A 1 85 ? -4.442 0.603 -9.496 1.00 91.38 85 MET A N 1
ATOM 636 C CA . MET A 1 85 ? -3.178 0.504 -10.205 1.00 91.38 85 MET A CA 1
ATOM 637 C C . MET A 1 85 ? -2.666 1.908 -10.497 1.00 91.38 85 MET A C 1
ATOM 639 O O . MET A 1 85 ? -3.435 2.786 -10.887 1.00 91.38 85 MET A O 1
ATOM 643 N N . ALA A 1 86 ? -1.374 2.126 -10.299 1.00 89.88 86 ALA A N 1
ATOM 644 C CA . ALA A 1 86 ? -0.710 3.369 -10.647 1.00 89.88 86 ALA A CA 1
ATOM 645 C C . ALA A 1 86 ? 0.739 3.101 -11.052 1.00 89.88 86 ALA A C 1
ATOM 647 O O . ALA A 1 86 ? 1.389 2.190 -10.544 1.00 89.88 86 ALA A O 1
ATOM 648 N N . ALA A 1 87 ? 1.234 3.903 -11.988 1.00 86.69 87 ALA A N 1
ATOM 649 C CA . ALA A 1 87 ? 2.627 3.858 -12.397 1.00 86.69 87 ALA A CA 1
ATOM 650 C C . ALA A 1 87 ? 3.487 4.737 -11.483 1.00 86.69 87 ALA A C 1
ATOM 652 O O . ALA A 1 87 ? 3.054 5.801 -11.037 1.00 86.69 87 ALA A O 1
ATOM 653 N N . GLN A 1 88 ? 4.732 4.325 -11.265 1.00 83.75 88 GLN A N 1
ATOM 654 C CA . GLN A 1 88 ? 5.737 5.147 -10.611 1.00 83.75 88 GLN A CA 1
ATOM 655 C C . GLN A 1 88 ? 6.159 6.277 -11.559 1.00 83.75 88 GLN A C 1
ATOM 657 O O . GLN A 1 88 ? 6.899 6.068 -12.525 1.00 83.75 88 GLN A O 1
ATOM 662 N N . LEU A 1 89 ? 5.655 7.480 -11.280 1.00 78.44 89 LEU A N 1
ATOM 663 C CA . LEU A 1 89 ? 5.922 8.677 -12.071 1.00 78.44 89 LEU A CA 1
ATOM 664 C C . LEU A 1 89 ? 7.259 9.335 -11.684 1.00 78.44 89 LEU A C 1
ATOM 666 O O . LEU A 1 89 ? 7.704 9.221 -10.537 1.00 78.44 89 LEU A O 1
ATOM 670 N N . PRO A 1 90 ? 7.904 10.062 -12.616 1.00 74.00 90 PRO A N 1
ATOM 671 C CA . PRO A 1 90 ? 9.037 10.918 -12.289 1.00 74.00 90 PRO A CA 1
ATOM 672 C C . PRO A 1 90 ? 8.632 11.984 -11.263 1.00 74.00 90 PRO A C 1
ATOM 674 O O . PRO A 1 90 ? 7.608 12.645 -11.423 1.00 74.00 90 PRO A O 1
ATOM 677 N N . GLN A 1 91 ? 9.453 12.183 -10.230 1.00 73.00 91 GLN A N 1
ATOM 678 C CA . GLN A 1 91 ? 9.275 13.276 -9.275 1.00 73.00 91 GLN A CA 1
ATOM 679 C C . GLN A 1 91 ? 10.208 14.441 -9.642 1.00 73.00 91 GLN A C 1
ATOM 681 O O . GLN A 1 91 ? 11.375 14.221 -9.960 1.00 73.00 91 GLN A O 1
ATOM 686 N N . SER A 1 92 ? 9.708 15.676 -9.560 1.00 75.06 92 SER A N 1
ATOM 687 C CA . SER A 1 92 ? 10.507 16.909 -9.578 1.00 75.06 92 SER A CA 1
ATOM 688 C C . SER A 1 92 ? 10.424 17.603 -8.215 1.00 75.06 92 SER A C 1
ATOM 690 O O . SER A 1 92 ? 9.348 17.648 -7.619 1.00 75.06 92 SER A O 1
ATOM 692 N N . ALA A 1 93 ? 11.526 18.163 -7.717 1.00 73.81 93 ALA A N 1
ATOM 693 C CA . ALA A 1 93 ? 11.559 18.925 -6.468 1.00 73.81 93 ALA A CA 1
ATOM 694 C C . ALA A 1 93 ? 12.542 20.103 -6.571 1.00 73.81 93 ALA A C 1
ATOM 696 O O . ALA A 1 93 ? 13.522 20.027 -7.306 1.00 73.81 93 ALA A O 1
ATOM 697 N N . HIS A 1 94 ? 12.284 21.178 -5.816 1.00 74.81 94 HIS A N 1
ATOM 698 C CA . HIS A 1 94 ? 13.207 22.318 -5.672 1.00 74.81 94 HIS A CA 1
ATOM 699 C C . HIS A 1 94 ? 14.410 22.015 -4.751 1.00 74.81 94 HIS A C 1
ATOM 701 O O . HIS A 1 94 ? 15.402 22.737 -4.787 1.00 74.81 94 HIS A O 1
ATOM 707 N N . TYR A 1 95 ? 14.328 20.945 -3.951 1.00 77.56 95 TYR A N 1
ATOM 708 C CA . TYR A 1 95 ? 15.390 20.419 -3.082 1.00 77.56 95 TYR A CA 1
ATOM 709 C C . TYR A 1 95 ? 15.781 18.993 -3.510 1.00 77.56 95 TYR A C 1
ATOM 711 O O . TYR A 1 95 ? 15.264 18.486 -4.506 1.00 77.56 95 TYR A O 1
ATOM 719 N N . SER A 1 96 ? 16.686 18.339 -2.768 1.00 76.25 96 SER A N 1
ATOM 720 C CA . SER A 1 96 ? 17.101 16.951 -3.013 1.00 76.25 96 SER A CA 1
ATOM 721 C C . SER A 1 96 ? 15.901 16.037 -3.269 1.00 76.25 96 SER A C 1
ATOM 723 O O . SER A 1 96 ? 14.961 15.981 -2.475 1.00 76.25 96 SER A O 1
ATOM 725 N N . LEU A 1 97 ? 15.936 15.330 -4.398 1.00 66.88 97 LEU A N 1
ATOM 726 C CA . LEU A 1 97 ? 14.877 14.414 -4.799 1.00 66.88 97 LEU A CA 1
ATOM 727 C C . LEU A 1 97 ? 14.811 13.228 -3.836 1.00 66.88 97 LEU A C 1
ATOM 729 O O . LEU A 1 97 ? 15.801 12.526 -3.630 1.00 66.88 97 LEU A O 1
ATOM 733 N N . ASN A 1 98 ? 13.619 12.983 -3.292 1.00 72.69 98 ASN A N 1
ATOM 734 C CA . ASN A 1 98 ? 13.316 11.697 -2.680 1.00 72.69 98 ASN A CA 1
ATOM 735 C C . ASN A 1 98 ? 13.273 10.616 -3.767 1.00 72.69 98 ASN A C 1
ATOM 737 O O . ASN A 1 98 ? 12.992 10.894 -4.935 1.00 72.69 98 ASN A O 1
ATOM 741 N N . LEU A 1 99 ? 13.523 9.367 -3.372 1.00 75.94 99 LEU A N 1
ATOM 742 C CA . LEU A 1 99 ? 13.279 8.222 -4.244 1.00 75.94 99 LEU A CA 1
ATOM 743 C C . LEU A 1 99 ? 11.804 8.235 -4.690 1.00 75.94 99 LEU A C 1
ATOM 745 O O . LEU A 1 99 ? 10.932 8.381 -3.826 1.00 75.94 99 LEU A O 1
ATOM 749 N N . PRO A 1 100 ? 11.512 8.098 -5.997 1.00 79.75 100 PRO A N 1
ATOM 750 C CA . PRO A 1 100 ? 10.147 8.082 -6.498 1.00 79.75 100 PRO A CA 1
ATOM 751 C C . PRO A 1 100 ? 9.312 7.000 -5.827 1.00 79.75 100 PRO A C 1
ATOM 753 O O . PRO A 1 100 ? 9.779 5.888 -5.576 1.00 79.75 100 PRO A O 1
ATOM 756 N N . TYR A 1 101 ? 8.067 7.347 -5.536 1.00 85.62 101 TYR A N 1
ATOM 757 C CA . TYR A 1 101 ? 7.130 6.484 -4.844 1.00 85.62 101 TYR A CA 1
ATOM 758 C C . TYR A 1 101 ? 5.720 6.711 -5.368 1.00 85.62 101 TYR A C 1
ATOM 760 O O . TYR A 1 101 ? 5.405 7.764 -5.919 1.00 85.62 101 TYR A O 1
ATOM 768 N N . THR A 1 102 ? 4.861 5.731 -5.128 1.00 87.69 102 THR A N 1
ATOM 769 C CA . THR A 1 102 ? 3.434 5.796 -5.434 1.00 87.69 102 THR A CA 1
ATOM 770 C C . THR A 1 102 ? 2.650 5.602 -4.146 1.00 87.69 102 THR A C 1
ATOM 772 O O . THR A 1 102 ? 2.944 4.687 -3.375 1.00 87.69 102 THR A O 1
ATOM 775 N N . THR A 1 103 ? 1.675 6.471 -3.884 1.00 88.94 103 THR A N 1
ATOM 776 C CA . THR A 1 103 ? 0.796 6.369 -2.712 1.00 88.94 103 THR A CA 1
ATOM 777 C C . THR A 1 103 ? -0.605 5.956 -3.108 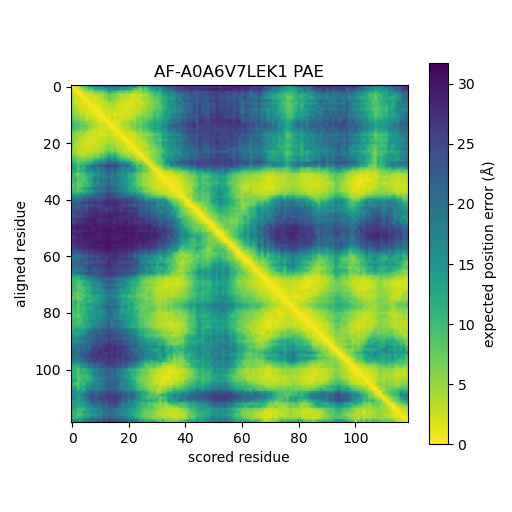1.00 88.94 103 THR A C 1
ATOM 779 O O . THR A 1 103 ? -1.226 6.588 -3.960 1.00 88.94 103 THR A O 1
ATOM 782 N N . PHE A 1 104 ? -1.126 4.953 -2.416 1.00 89.62 104 PHE A N 1
ATOM 783 C CA . PHE A 1 104 ? -2.498 4.493 -2.543 1.00 89.62 104 PHE A CA 1
ATOM 784 C C . PHE A 1 104 ? -3.271 4.811 -1.272 1.00 89.62 104 PHE A C 1
ATOM 786 O O . PHE A 1 104 ? -2.830 4.466 -0.178 1.00 89.62 104 PHE A O 1
ATOM 793 N N . GLY A 1 105 ? -4.438 5.438 -1.412 1.00 87.06 105 GLY A N 1
ATOM 794 C CA . GLY A 1 105 ? -5.389 5.563 -0.313 1.00 87.06 105 GLY A CA 1
ATOM 795 C C . GLY A 1 105 ? -6.150 4.254 -0.132 1.00 87.06 105 GLY A C 1
ATOM 796 O O . GLY A 1 105 ? -6.899 3.851 -1.024 1.00 87.06 105 GLY A O 1
ATOM 797 N N . LEU A 1 106 ? -5.982 3.607 1.018 1.00 81.56 106 LEU A N 1
ATOM 798 C CA . LEU A 1 106 ? -6.741 2.415 1.405 1.00 81.56 106 LEU A CA 1
ATOM 799 C C . LEU A 1 106 ? -8.082 2.777 2.055 1.00 81.56 106 LEU A C 1
ATOM 801 O O . LEU A 1 106 ? -9.013 1.977 2.060 1.00 81.56 106 LEU A O 1
ATOM 805 N N . GLY A 1 107 ? -8.229 4.012 2.538 1.00 76.81 107 GLY A N 1
ATOM 806 C CA . GLY A 1 107 ? -9.416 4.439 3.274 1.00 76.81 107 GLY A CA 1
ATOM 807 C C . GLY A 1 107 ? -9.419 3.880 4.698 1.00 76.81 107 GLY A C 1
ATOM 808 O O . GLY A 1 107 ? -8.379 3.851 5.353 1.00 76.81 107 GLY A O 1
ATOM 809 N N . ARG A 1 108 ? -10.589 3.454 5.177 1.00 74.12 108 ARG A N 1
ATOM 810 C CA . ARG A 1 108 ? -10.822 3.064 6.581 1.00 74.12 108 ARG A CA 1
ATOM 811 C C . ARG A 1 108 ? -10.365 1.645 6.931 1.00 74.12 108 ARG A C 1
ATOM 813 O O . ARG A 1 108 ? -10.529 1.218 8.065 1.00 74.12 108 ARG A O 1
ATOM 820 N N . THR A 1 109 ? -9.816 0.905 5.969 1.00 66.31 109 THR A N 1
ATOM 821 C CA . THR A 1 109 ? -9.253 -0.438 6.152 1.00 66.31 109 THR A CA 1
ATOM 822 C C . THR A 1 109 ? -7.744 -0.336 6.419 1.00 66.31 109 THR A C 1
ATOM 824 O O . THR A 1 109 ? -6.970 -0.287 5.462 1.00 66.31 109 THR A O 1
ATOM 827 N N . PRO A 1 110 ? -7.288 -0.307 7.689 1.00 58.12 110 PRO A N 1
ATOM 828 C CA . PRO A 1 110 ? -5.865 -0.174 8.008 1.00 58.12 110 PRO A CA 1
ATOM 829 C C . PRO A 1 110 ? -5.023 -1.399 7.642 1.00 58.12 110 PRO A C 1
ATOM 831 O O . PRO A 1 110 ? -3.820 -1.260 7.453 1.00 58.12 110 PRO A O 1
ATOM 834 N N . ASN A 1 111 ? -5.629 -2.590 7.529 1.00 56.34 111 ASN A N 1
ATOM 835 C CA . ASN A 1 111 ? -4.875 -3.821 7.791 1.00 56.34 111 ASN A CA 1
ATOM 836 C C . ASN A 1 111 ? -4.776 -4.857 6.666 1.00 56.34 111 ASN A C 1
ATOM 838 O O . ASN A 1 111 ? -4.120 -5.868 6.891 1.00 56.34 111 ASN A O 1
ATOM 842 N N . PHE A 1 112 ? -5.346 -4.655 5.474 1.00 63.47 112 PHE A N 1
ATOM 843 C CA . PHE A 1 112 ? -5.262 -5.689 4.433 1.00 63.47 112 PHE A CA 1
ATOM 844 C C . PHE A 1 112 ? -5.017 -5.085 3.052 1.00 63.47 112 PHE A C 1
ATOM 846 O O . PHE A 1 112 ? -5.897 -4.477 2.452 1.00 63.47 112 PHE A O 1
ATOM 853 N N . VAL A 1 113 ? -3.796 -5.237 2.545 1.00 65.00 113 VAL A N 1
ATOM 854 C CA . VAL A 1 113 ? -3.566 -5.342 1.102 1.00 65.00 113 VAL A CA 1
ATOM 855 C C . VAL A 1 113 ? -3.369 -6.828 0.848 1.00 65.00 113 VAL A C 1
ATOM 857 O O . VAL A 1 113 ? -2.379 -7.389 1.310 1.00 65.00 113 VAL A O 1
ATOM 860 N N . ASP A 1 114 ? -4.318 -7.461 0.163 1.00 75.31 114 ASP A N 1
ATOM 861 C CA . ASP A 1 114 ? -4.309 -8.915 -0.042 1.00 75.31 114 ASP A CA 1
ATOM 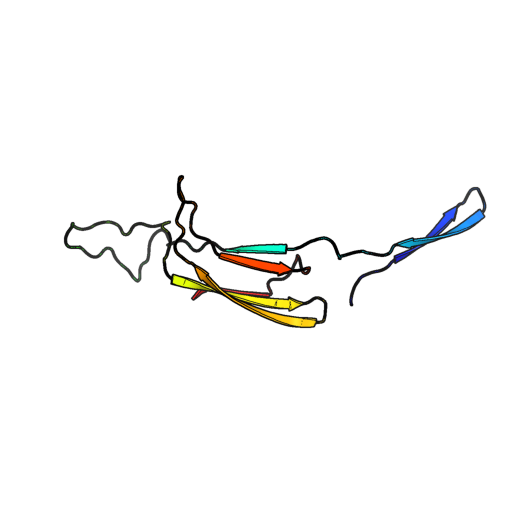862 C C . ASP A 1 114 ? -3.251 -9.317 -1.069 1.00 75.31 114 ASP A C 1
ATOM 864 O O . ASP A 1 114 ? -2.559 -10.322 -0.922 1.00 75.31 114 ASP A O 1
ATOM 868 N N . LEU A 1 115 ? -3.106 -8.504 -2.116 1.00 83.06 115 LEU A N 1
ATOM 869 C CA . LEU A 1 115 ? -2.134 -8.726 -3.174 1.00 83.06 115 LEU A CA 1
ATOM 870 C C . LEU A 1 115 ? -1.541 -7.397 -3.624 1.00 83.06 115 LEU A C 1
ATOM 872 O O . LEU A 1 115 ? -2.279 -6.480 -3.977 1.00 83.06 115 LEU A O 1
ATOM 876 N N . LEU A 1 116 ? -0.210 -7.328 -3.669 1.00 86.94 116 LEU A N 1
ATOM 877 C CA . LEU A 1 116 ? 0.551 -6.249 -4.292 1.00 86.94 116 LEU A CA 1
ATOM 878 C C . LEU A 1 116 ? 1.331 -6.828 -5.476 1.00 86.94 116 LEU A C 1
ATOM 880 O O . LEU A 1 116 ? 2.160 -7.716 -5.295 1.00 86.94 116 LEU A O 1
ATOM 884 N N . THR A 1 117 ? 1.063 -6.333 -6.682 1.00 88.75 117 THR A N 1
ATOM 885 C CA . THR A 1 117 ? 1.726 -6.764 -7.922 1.00 88.75 117 THR A CA 1
ATOM 886 C C . THR A 1 117 ? 2.552 -5.620 -8.497 1.00 88.75 117 THR A C 1
ATOM 888 O O . THR A 1 117 ? 2.085 -4.481 -8.541 1.00 88.75 117 THR A O 1
ATOM 891 N N . ILE A 1 118 ? 3.773 -5.930 -8.939 1.00 86.25 118 ILE A N 1
ATOM 892 C CA . ILE A 1 118 ? 4.675 -5.005 -9.633 1.00 86.25 118 ILE A CA 1
ATOM 893 C C . ILE A 1 118 ? 4.901 -5.542 -11.050 1.00 86.25 118 ILE A C 1
ATOM 895 O O . ILE A 1 118 ? 5.252 -6.714 -11.193 1.00 86.25 118 ILE A O 1
ATOM 899 N N . GLY A 1 119 ? 4.697 -4.706 -12.071 1.00 77.94 119 GLY A N 1
ATOM 900 C CA . GLY A 1 119 ? 4.847 -5.059 -13.490 1.00 77.94 119 GLY A CA 1
ATOM 901 C C . GLY A 1 119 ? 5.473 -3.956 -14.321 1.00 77.94 119 GLY A C 1
ATOM 902 O O . GLY A 1 119 ? 5.318 -2.777 -13.931 1.00 77.94 119 GLY A O 1
#

Radius of gyration: 25.01 Å; Cα contacts (8 Å, |Δi|>4): 186; chains: 1; bounding box: 58×34×74 Å

Solvent-accessible surface area (backbone atoms only — not comparable to full-atom values): 7790 Å² total; per-residue (Å²): 121,87,70,72,64,48,80,45,77,47,75,40,85,89,80,74,45,79,46,80,48,79,48,79,68,79,73,88,80,58,77,29,71,49,81,48,71,63,64,39,63,91,72,52,89,93,59,62,78,59,71,48,102,87,43,80,51,76,75,81,49,68,39,75,53,82,63,43,32,40,34,40,34,29,65,46,81,83,69,45,81,46,72,54,72,50,61,37,56,89,79,86,63,99,58,89,74,71,81,45,56,40,76,44,80,59,40,72,52,81,82,62,75,75,42,79,49,79,87

Nearest PDB structures (foldseek):
  6o9v-assembly1_A-2  TM=3.833E-01  e=2.971E+00  Paramagnetospirillum magnetotacticum
  2wlj-assembly1_B-2  TM=3.976E-01  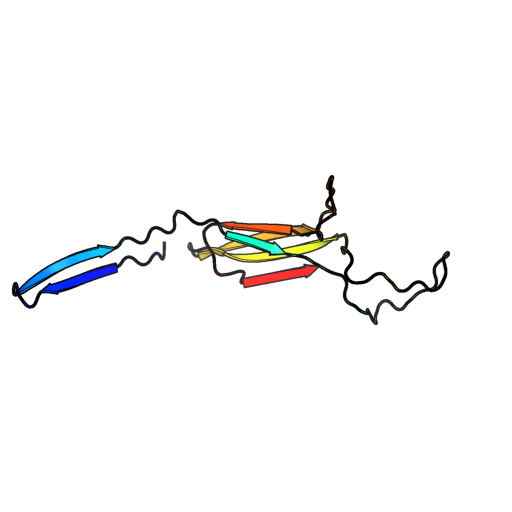e=3.912E+00  Paramagnetospirillum magnetotacticum
  2wlk-assembly1_A  TM=3.712E-01  e=4.134E+00  Paramagnetospirillum magnetotacticum
  7n9l-assembly1_A  TM=3.803E-01  e=5.152E+00  Paramagnetospirillum magnetotacticum
  7adi-assembly1_A-2  TM=3.848E-01  e=6.078E+00  Paramagnetospirillum magnetotacticum

Secondary structure (DSSP, 8-state):
-----EEEEEEETTTTEEEEEEE----TT--EEEEE--B--S--TTS----BTTBSPPPP-SSB-SS-EEEEEEE-TTS-EEEEEEE-PPP--SSSPPPP-EEEEEET--S---EEEE-

Sequence (119 aa):
DGILDAIVVQYDAKTKTYSTGAFRNSLDYDANFVKVMVLTGLTNSEYPISPGSLGKKKRTYGTNLPGPSIAYNTITQDGAPRSAMAAQLPQSAHYSLNLPYTTFGLGRTPNFVDLLTIG

Mean predicted aligned error: 12.71 Å

pLDDT: mean 77.4, std 11.55, range [50.97, 94.38]